Protein AF-A0A5J5J427-F1 (afdb_monomer)

Structure (mmCIF, N/CA/C/O backbone):
data_AF-A0A5J5J427-F1
#
_entry.id   AF-A0A5J5J427-F1
#
loop_
_atom_site.group_PDB
_atom_site.id
_atom_site.type_symbol
_atom_site.label_atom_id
_atom_site.label_alt_id
_atom_site.label_comp_id
_atom_site.label_asym_id
_atom_site.label_entity_id
_atom_site.label_seq_id
_atom_site.pdbx_PDB_ins_code
_atom_site.Cartn_x
_atom_site.Cartn_y
_atom_site.Cartn_z
_atom_site.occupancy
_atom_site.B_iso_or_equiv
_atom_site.auth_seq_id
_atom_site.auth_comp_id
_atom_site.auth_asym_id
_atom_site.auth_atom_id
_atom_site.pdbx_PDB_model_num
ATOM 1 N N . MET A 1 1 ? -10.520 -11.948 10.798 1.00 75.62 1 MET A N 1
ATOM 2 C CA . MET A 1 1 ? -9.786 -11.271 9.710 1.00 75.62 1 MET A CA 1
ATOM 3 C C . MET A 1 1 ? -10.716 -10.325 8.969 1.00 75.62 1 MET A C 1
ATOM 5 O O . MET A 1 1 ? -11.534 -10.771 8.167 1.00 75.62 1 MET A O 1
ATOM 9 N N . SER A 1 2 ? -10.614 -9.034 9.270 1.00 86.81 2 SER A N 1
ATOM 10 C CA . SER A 1 2 ? -11.353 -7.954 8.598 1.00 86.81 2 SER A CA 1
ATOM 11 C C . SER A 1 2 ? -10.571 -7.416 7.394 1.00 86.81 2 SER A C 1
ATOM 13 O O . SER A 1 2 ? -9.342 -7.380 7.434 1.00 86.81 2 SER A O 1
ATOM 15 N N . ILE A 1 3 ? -11.270 -6.984 6.338 1.00 95.12 3 ILE A N 1
ATOM 16 C CA . ILE A 1 3 ? -10.668 -6.337 5.157 1.00 95.12 3 ILE A CA 1
ATOM 17 C C . ILE A 1 3 ? -11.231 -4.926 5.026 1.00 95.12 3 ILE A C 1
ATOM 19 O O . ILE A 1 3 ? -12.449 -4.754 4.957 1.00 95.12 3 ILE A O 1
ATOM 23 N N . HIS A 1 4 ? -10.357 -3.924 5.020 1.00 96.25 4 HIS A N 1
ATOM 24 C CA 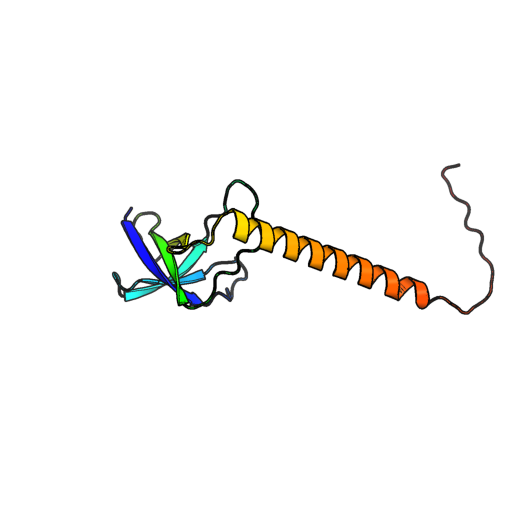. HIS A 1 4 ? -10.724 -2.507 5.046 1.00 96.25 4 HIS A CA 1
ATOM 25 C C . HIS A 1 4 ? -10.165 -1.773 3.821 1.00 96.25 4 HIS A C 1
ATOM 27 O O . HIS A 1 4 ? -9.168 -2.192 3.227 1.00 96.25 4 HIS A O 1
ATOM 33 N N . ARG A 1 5 ? -10.811 -0.660 3.449 1.00 97.19 5 ARG A N 1
ATOM 34 C CA . ARG A 1 5 ? -10.229 0.316 2.519 1.00 97.19 5 ARG A CA 1
ATOM 35 C C . ARG A 1 5 ? -9.389 1.307 3.302 1.00 97.19 5 ARG A C 1
ATOM 37 O O . ARG A 1 5 ? -9.874 1.864 4.279 1.00 97.19 5 ARG A O 1
ATOM 44 N N . ALA A 1 6 ? -8.187 1.565 2.819 1.00 97.50 6 ALA A N 1
ATOM 45 C CA . ALA A 1 6 ? -7.293 2.563 3.378 1.00 97.50 6 ALA A CA 1
ATOM 46 C C . ALA A 1 6 ? -6.680 3.416 2.266 1.00 97.50 6 ALA A C 1
ATOM 48 O O . ALA A 1 6 ? -6.718 3.051 1.088 1.00 97.50 6 ALA A O 1
ATOM 49 N N . THR A 1 7 ? -6.086 4.536 2.656 1.00 98.12 7 THR A N 1
ATOM 50 C CA . THR A 1 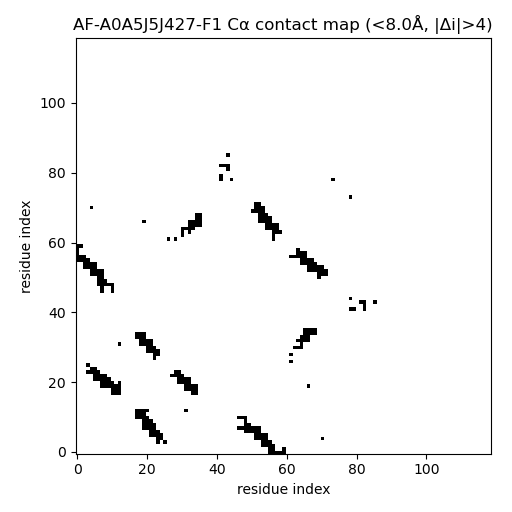7 ? -5.392 5.446 1.741 1.00 98.12 7 THR A CA 1
ATOM 51 C C . THR A 1 7 ? -3.912 5.481 2.076 1.00 98.12 7 THR A C 1
ATOM 53 O O . THR A 1 7 ? -3.543 5.592 3.245 1.00 98.12 7 THR A O 1
ATOM 56 N N . VAL A 1 8 ? -3.052 5.415 1.064 1.00 97.56 8 VAL A N 1
ATOM 57 C CA . VAL A 1 8 ? -1.600 5.531 1.248 1.00 97.56 8 VAL A CA 1
ATOM 58 C C . VAL A 1 8 ? -1.238 6.968 1.622 1.00 97.56 8 VAL A C 1
ATOM 60 O O . VAL A 1 8 ? -1.498 7.893 0.854 1.00 97.56 8 VAL A O 1
ATOM 63 N N . SER A 1 9 ? -0.627 7.163 2.789 1.00 97.38 9 SER A N 1
ATOM 64 C CA . SER A 1 9 ? -0.164 8.468 3.278 1.00 97.38 9 SER A CA 1
ATOM 65 C C . SER A 1 9 ? 1.324 8.710 3.023 1.00 97.38 9 SER A C 1
ATOM 67 O O . SER A 1 9 ? 1.734 9.859 2.883 1.00 97.38 9 SER A O 1
ATOM 69 N N . SER A 1 10 ? 2.131 7.649 2.938 1.00 96.00 10 SER A N 1
ATOM 70 C CA . SER A 1 10 ? 3.557 7.718 2.606 1.00 96.00 10 SER A CA 1
ATOM 71 C C . SER A 1 10 ? 4.029 6.417 1.958 1.00 96.00 10 SER A C 1
ATOM 73 O O . SER A 1 10 ? 3.621 5.329 2.368 1.00 96.00 10 SER A O 1
ATOM 75 N N . ASN A 1 11 ? 4.909 6.533 0.964 1.00 93.88 11 ASN A N 1
ATOM 76 C CA . ASN A 1 11 ? 5.578 5.417 0.291 1.00 93.88 11 ASN A CA 1
ATOM 77 C C . ASN A 1 11 ? 7.099 5.378 0.554 1.00 93.88 11 ASN A C 1
ATOM 79 O O . ASN A 1 11 ? 7.791 4.545 -0.025 1.00 93.88 11 ASN A O 1
ATOM 83 N N . ILE A 1 12 ? 7.621 6.251 1.426 1.00 93.75 12 ILE A N 1
ATOM 84 C CA . ILE A 1 12 ? 9.038 6.270 1.821 1.00 93.75 12 ILE A CA 1
ATOM 85 C C . ILE A 1 12 ? 9.176 5.592 3.184 1.00 93.75 12 ILE A C 1
ATOM 87 O O . ILE A 1 12 ? 9.038 6.247 4.218 1.00 93.75 12 ILE A O 1
ATOM 91 N N . ASP A 1 13 ? 9.422 4.281 3.182 1.00 93.19 13 ASP A N 1
ATOM 92 C CA . ASP A 1 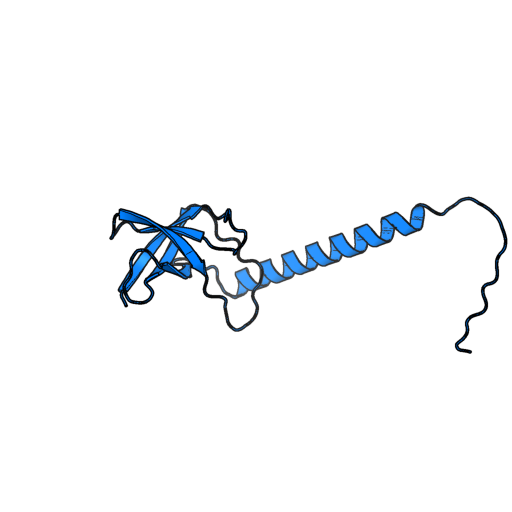13 ? 9.617 3.505 4.410 1.00 93.19 13 ASP A CA 1
ATOM 93 C C . ASP A 1 13 ? 10.946 3.883 5.095 1.00 93.19 13 ASP A C 1
ATOM 95 O O . ASP A 1 13 ? 12.008 3.657 4.507 1.00 93.19 13 ASP A O 1
ATOM 99 N N . PRO A 1 14 ? 10.927 4.425 6.329 1.00 94.25 14 PRO A N 1
ATOM 100 C CA . PRO A 1 14 ? 12.144 4.796 7.050 1.00 94.25 14 PRO A CA 1
ATOM 101 C C . PRO A 1 14 ? 13.042 3.601 7.394 1.00 94.25 14 PRO A C 1
ATOM 103 O O . PRO A 1 14 ? 14.234 3.795 7.617 1.00 94.25 14 PRO A O 1
ATOM 106 N N . GLU A 1 15 ? 12.493 2.385 7.443 1.00 94.25 15 GLU A N 1
ATOM 107 C CA . GLU A 1 15 ? 13.259 1.159 7.706 1.00 94.25 15 GLU A CA 1
ATOM 108 C C . GLU A 1 15 ? 13.773 0.501 6.417 1.00 94.25 15 GLU A C 1
ATOM 110 O O . GLU A 1 15 ? 14.585 -0.414 6.482 1.00 94.25 15 GLU A O 1
ATOM 115 N N . GLY A 1 16 ? 13.349 0.975 5.239 1.00 89.75 16 GLY A N 1
ATOM 116 C CA . GLY A 1 16 ? 13.777 0.409 3.957 1.00 89.75 16 GLY A CA 1
ATOM 117 C C . GLY A 1 16 ? 13.183 -0.968 3.632 1.00 89.75 16 GLY A C 1
ATOM 118 O O . GLY A 1 16 ? 13.612 -1.594 2.668 1.00 89.75 16 GLY A O 1
ATOM 119 N N . GLU A 1 17 ? 12.170 -1.420 4.376 1.00 89.69 17 GLU A N 1
ATOM 120 C CA . GLU A 1 17 ? 11.510 -2.730 4.211 1.00 89.69 17 GLU A CA 1
ATOM 121 C C . GLU A 1 17 ? 10.428 -2.727 3.109 1.00 89.69 17 GLU A C 1
ATOM 123 O O . GLU A 1 17 ? 9.747 -3.723 2.861 1.00 89.69 17 GLU A O 1
ATOM 128 N N . GLY A 1 18 ? 10.235 -1.591 2.431 1.00 88.81 18 GLY A N 1
ATOM 129 C CA . GLY A 1 18 ? 9.264 -1.449 1.345 1.00 88.81 18 GLY A CA 1
ATOM 130 C C . GLY A 1 18 ? 7.802 -1.427 1.806 1.00 88.81 18 GLY A C 1
ATOM 131 O O . GLY A 1 18 ? 6.906 -1.714 1.004 1.00 88.81 18 GLY A O 1
ATOM 132 N N . ARG A 1 19 ? 7.539 -1.095 3.076 1.00 94.19 19 ARG A N 1
ATOM 133 C CA . ARG A 1 19 ? 6.184 -0.922 3.619 1.00 94.19 19 ARG A CA 1
ATOM 134 C C . ARG A 1 19 ? 5.527 0.346 3.075 1.00 94.19 19 ARG A C 1
ATOM 136 O O . ARG A 1 19 ? 6.186 1.274 2.613 1.00 94.19 19 ARG A O 1
ATOM 143 N N . LEU A 1 20 ? 4.202 0.401 3.173 1.00 95.56 20 LEU A N 1
ATOM 144 C CA . LEU A 1 20 ? 3.416 1.601 2.878 1.00 95.56 20 LEU A CA 1
ATOM 145 C C . LEU A 1 20 ? 2.782 2.115 4.160 1.00 95.56 20 LEU A C 1
ATOM 147 O O . LEU A 1 20 ? 2.185 1.339 4.903 1.00 95.56 20 LEU A O 1
ATOM 151 N N . GLN A 1 21 ? 2.862 3.417 4.411 1.00 97.25 21 GLN A N 1
ATOM 152 C CA . GLN A 1 21 ? 2.067 4.009 5.473 1.00 97.25 21 GLN A CA 1
ATOM 153 C C . GLN A 1 21 ? 0.643 4.185 4.955 1.00 97.25 21 GLN A C 1
ATOM 155 O O . GLN A 1 21 ? 0.429 4.809 3.912 1.00 97.25 21 GLN A O 1
ATOM 160 N N . VAL A 1 22 ? -0.323 3.623 5.672 1.00 97.75 22 VAL A N 1
ATOM 161 C CA . VAL A 1 22 ? -1.739 3.653 5.302 1.00 97.75 22 VAL A CA 1
ATOM 162 C C . VAL A 1 22 ? -2.560 4.286 6.412 1.00 97.75 22 VAL A C 1
ATOM 164 O O . VAL A 1 22 ? -2.277 4.089 7.592 1.00 97.75 22 VAL A O 1
ATOM 167 N N . SER A 1 23 ? -3.588 5.033 6.024 1.00 97.62 23 SER A N 1
ATOM 168 C CA . SER A 1 23 ? -4.601 5.582 6.918 1.00 97.62 23 SER A CA 1
ATOM 169 C C . SER A 1 23 ? -5.915 4.838 6.699 1.00 97.62 23 SER A C 1
ATOM 171 O O . SER A 1 23 ? -6.456 4.862 5.590 1.00 97.62 23 SER A O 1
ATOM 173 N N . ASP A 1 24 ? -6.406 4.158 7.735 1.00 96.56 24 ASP A N 1
ATOM 174 C CA . ASP A 1 24 ? -7.705 3.483 7.718 1.00 96.56 24 ASP A CA 1
ATOM 175 C C . ASP A 1 24 ? -8.770 4.372 8.383 1.00 96.56 24 ASP A C 1
ATOM 177 O O . ASP A 1 24 ? -8.772 4.523 9.611 1.00 96.56 24 ASP A O 1
ATOM 181 N N . PRO A 1 25 ? -9.717 4.936 7.613 1.00 94.88 25 PRO A N 1
ATOM 182 C CA . PRO A 1 25 ? -10.777 5.768 8.167 1.00 94.88 25 PRO A CA 1
ATOM 183 C C . PRO A 1 25 ? -11.759 4.992 9.056 1.00 94.88 25 PRO A C 1
ATOM 185 O O . PRO A 1 25 ? -12.409 5.610 9.896 1.00 94.88 25 PRO A O 1
ATOM 188 N N . ALA A 1 26 ? -11.891 3.668 8.902 1.00 92.12 26 ALA A N 1
ATOM 189 C CA . ALA A 1 26 ? -12.826 2.873 9.699 1.00 92.12 26 ALA A CA 1
ATOM 190 C C . ALA A 1 26 ? -12.364 2.721 11.156 1.00 92.12 26 ALA A C 1
ATOM 192 O O . ALA A 1 26 ? -13.190 2.671 12.067 1.00 92.12 26 ALA A O 1
ATOM 193 N N . THR A 1 27 ? -11.050 2.671 11.378 1.00 90.31 27 THR A N 1
ATOM 194 C CA . THR A 1 27 ? -10.439 2.565 12.713 1.00 90.31 27 THR A CA 1
ATOM 195 C C . THR A 1 27 ? -9.828 3.879 13.202 1.00 90.31 27 THR A C 1
ATOM 197 O O . THR A 1 27 ? -9.506 3.998 14.383 1.00 90.31 27 THR A O 1
ATOM 200 N N . GLY A 1 28 ? -9.655 4.869 12.319 1.00 91.81 28 GLY A N 1
ATOM 201 C CA . GLY A 1 28 ? -8.921 6.104 12.607 1.00 91.81 28 GLY A CA 1
ATOM 202 C C . GLY A 1 28 ? -7.418 5.880 12.799 1.00 91.81 28 GLY A C 1
ATOM 203 O O . GLY A 1 28 ? -6.733 6.743 13.348 1.00 91.81 28 GLY A O 1
ATOM 204 N N . SER A 1 29 ? -6.903 4.717 12.389 1.00 91.06 29 SER A N 1
ATOM 205 C CA . SER A 1 29 ? -5.505 4.341 12.575 1.00 91.06 29 SER A CA 1
ATOM 206 C C . SER A 1 29 ? -4.646 4.782 11.394 1.00 91.06 29 SER A C 1
ATOM 208 O O . SER A 1 29 ? -5.105 4.917 10.259 1.00 91.06 29 SER A O 1
ATOM 210 N N . THR A 1 30 ? -3.371 5.040 11.671 1.00 95.88 30 THR A N 1
ATOM 211 C CA . THR A 1 30 ? -2.346 5.232 10.644 1.00 95.88 30 THR A CA 1
ATOM 212 C C . THR A 1 30 ? -1.129 4.416 11.035 1.00 95.88 30 THR A C 1
ATOM 214 O O . THR A 1 30 ? -0.601 4.589 12.133 1.00 95.88 30 THR A O 1
ATOM 217 N N . ALA A 1 31 ? -0.706 3.510 10.161 1.00 96.00 31 ALA A N 1
ATOM 218 C CA . ALA A 1 31 ? 0.340 2.541 10.463 1.00 96.00 31 ALA A CA 1
ATOM 219 C C . ALA A 1 31 ? 1.120 2.148 9.204 1.00 96.00 31 ALA A C 1
ATOM 221 O O . ALA A 1 31 ? 0.633 2.287 8.080 1.00 96.00 31 ALA A O 1
ATOM 222 N N . TRP A 1 32 ? 2.347 1.670 9.405 1.00 97.00 32 TRP A N 1
ATOM 223 C CA . TRP A 1 32 ? 3.153 1.062 8.351 1.00 97.00 32 TRP A CA 1
ATOM 224 C C . TRP A 1 32 ? 2.669 -0.361 8.101 1.00 97.00 32 TRP A C 1
ATOM 226 O O . TRP A 1 32 ? 2.622 -1.170 9.022 1.00 97.00 32 TRP A O 1
ATOM 236 N N . ALA A 1 33 ? 2.315 -0.652 6.856 1.00 96.44 33 ALA A N 1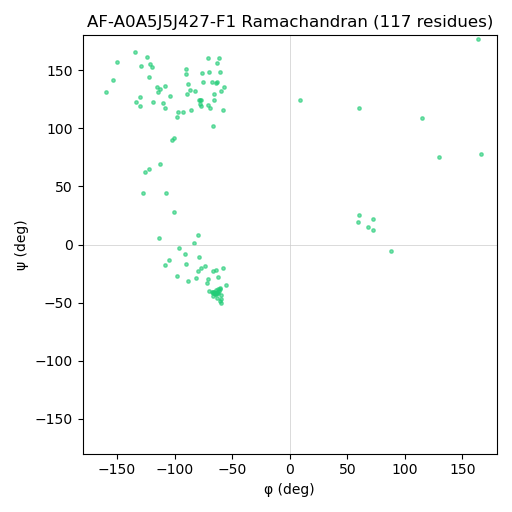
ATOM 237 C CA . ALA A 1 33 ? 1.768 -1.926 6.434 1.00 96.44 33 ALA A CA 1
ATOM 238 C C . ALA A 1 33 ? 2.731 -2.642 5.487 1.00 96.44 33 ALA A C 1
ATOM 240 O O . ALA A 1 33 ? 3.203 -2.061 4.501 1.00 96.44 33 ALA A O 1
ATOM 241 N N . ALA A 1 34 ? 2.992 -3.920 5.764 1.00 94.50 34 ALA A N 1
ATOM 242 C CA . ALA A 1 34 ? 3.708 -4.787 4.835 1.00 94.50 34 ALA A CA 1
ATOM 243 C C . ALA A 1 34 ? 2.906 -4.962 3.537 1.00 94.50 34 ALA A C 1
ATOM 245 O O . ALA A 1 34 ? 1.685 -4.801 3.517 1.00 94.50 34 ALA A O 1
ATOM 246 N N . ARG A 1 35 ? 3.583 -5.298 2.438 1.00 90.38 35 ARG A N 1
ATOM 247 C CA . ARG A 1 35 ? 2.947 -5.524 1.134 1.00 90.38 35 ARG A CA 1
ATOM 248 C C . ARG A 1 35 ? 2.961 -7.004 0.795 1.00 90.38 35 ARG A C 1
ATOM 250 O O . ARG A 1 35 ? 3.993 -7.659 0.912 1.00 90.38 35 ARG A O 1
ATOM 257 N N . VAL A 1 36 ? 1.843 -7.510 0.288 1.00 88.81 36 VAL A N 1
ATOM 258 C CA . VAL A 1 36 ? 1.836 -8.815 -0.374 1.00 88.81 36 VAL A CA 1
ATOM 259 C C . VAL A 1 36 ? 2.435 -8.657 -1.768 1.00 88.81 36 VAL A C 1
ATOM 261 O O . VAL A 1 36 ? 1.964 -7.850 -2.573 1.00 88.81 36 VAL A O 1
ATOM 264 N N . PHE A 1 37 ? 3.471 -9.440 -2.062 1.00 78.12 37 PHE A N 1
ATOM 265 C CA . PHE A 1 37 ? 4.066 -9.494 -3.393 1.00 78.12 37 PHE A CA 1
ATOM 266 C C . PHE A 1 37 ? 3.356 -10.541 -4.259 1.00 78.12 37 PHE A C 1
ATOM 268 O O . PHE A 1 37 ? 3.043 -11.635 -3.775 1.00 78.12 37 PHE A O 1
ATOM 275 N N . PRO A 1 38 ? 3.093 -10.244 -5.544 1.00 74.00 38 PRO A N 1
ATOM 276 C CA . PRO A 1 38 ? 2.525 -11.229 -6.450 1.00 74.00 38 PRO A CA 1
ATOM 277 C C . PRO A 1 38 ? 3.491 -12.406 -6.647 1.00 74.00 38 PRO A C 1
ATOM 279 O O . PRO A 1 38 ? 4.695 -12.226 -6.805 1.00 74.00 38 PRO A O 1
ATOM 282 N N . ILE A 1 39 ? 2.943 -13.626 -6.683 1.00 68.88 39 ILE A N 1
ATOM 283 C CA . ILE A 1 39 ? 3.713 -14.877 -6.848 1.00 68.88 39 ILE A CA 1
ATOM 284 C C . ILE A 1 39 ? 4.448 -14.928 -8.203 1.00 68.88 39 ILE A C 1
ATOM 286 O O . ILE A 1 39 ? 5.492 -15.562 -8.321 1.00 68.88 39 ILE A O 1
ATOM 290 N N . ALA A 1 40 ? 3.918 -14.255 -9.229 1.00 58.78 40 ALA A N 1
ATOM 291 C CA . ALA A 1 40 ? 4.594 -14.060 -10.507 1.00 58.78 40 ALA A CA 1
ATOM 292 C C . ALA A 1 40 ? 5.124 -12.624 -10.583 1.00 58.78 40 ALA A C 1
ATOM 294 O O . ALA A 1 40 ? 4.367 -11.679 -10.360 1.00 58.78 40 ALA A O 1
ATOM 295 N N . ALA A 1 41 ? 6.417 -12.493 -10.885 1.00 54.50 41 ALA A N 1
ATOM 296 C CA . ALA A 1 41 ? 7.162 -11.244 -10.801 1.00 54.50 41 ALA A CA 1
ATOM 297 C C . ALA A 1 41 ? 6.552 -10.129 -11.667 1.00 54.50 41 ALA A C 1
ATOM 299 O O . ALA A 1 41 ? 6.548 -10.212 -12.894 1.00 54.50 41 ALA A O 1
ATOM 300 N N . PHE A 1 42 ? 6.089 -9.081 -10.991 1.00 56.38 42 PHE A N 1
ATOM 301 C CA . PHE A 1 42 ? 5.915 -7.730 -11.515 1.00 56.38 42 PHE A CA 1
ATOM 302 C C . PHE A 1 42 ? 6.594 -6.819 -10.498 1.00 56.38 42 PHE A C 1
ATOM 304 O O . PHE A 1 42 ? 6.291 -6.898 -9.304 1.00 56.38 42 PHE A O 1
ATOM 311 N N . VAL A 1 43 ? 7.612 -6.085 -10.938 1.00 61.25 43 VAL A N 1
ATOM 312 C CA . VAL A 1 43 ? 8.682 -5.601 -10.046 1.00 61.25 43 VAL A CA 1
ATOM 313 C C . VAL A 1 43 ? 8.611 -4.097 -9.799 1.00 61.25 43 VAL A C 1
ATOM 315 O O . VAL A 1 43 ? 9.176 -3.631 -8.815 1.00 61.25 43 VAL A O 1
ATOM 318 N N . ALA A 1 44 ? 7.888 -3.330 -10.619 1.00 57.19 44 ALA A N 1
ATOM 319 C CA . ALA A 1 44 ? 7.883 -1.873 -10.531 1.00 57.19 44 ALA A CA 1
ATOM 320 C C . ALA A 1 44 ? 6.464 -1.309 -10.394 1.00 57.19 44 ALA A C 1
ATOM 322 O O . ALA A 1 44 ? 5.991 -0.525 -11.214 1.00 57.19 44 ALA A O 1
ATOM 323 N N . GLN A 1 45 ? 5.780 -1.660 -9.303 1.00 63.31 45 GLN A N 1
ATOM 324 C CA . GLN A 1 45 ? 4.640 -0.858 -8.864 1.00 63.31 45 GLN A CA 1
ATOM 325 C C . GLN A 1 45 ? 5.041 0.017 -7.686 1.00 63.31 45 GLN A C 1
ATOM 327 O O . GLN A 1 45 ? 4.931 -0.377 -6.517 1.00 63.31 45 GLN A O 1
ATOM 332 N N . ASP A 1 46 ? 5.507 1.215 -8.033 1.00 78.69 46 ASP A N 1
ATOM 333 C CA . ASP A 1 46 ? 5.489 2.338 -7.113 1.00 78.69 46 ASP A CA 1
ATOM 334 C C . ASP A 1 46 ? 4.021 2.694 -6.844 1.00 78.69 46 ASP A C 1
ATOM 336 O O . ASP A 1 46 ? 3.214 2.860 -7.768 1.00 78.69 46 ASP A O 1
ATOM 340 N N . VAL A 1 47 ? 3.646 2.694 -5.569 1.00 88.50 47 VAL A N 1
ATOM 341 C CA . VAL A 1 47 ? 2.274 2.966 -5.147 1.00 88.50 47 VAL A CA 1
ATOM 342 C C . VAL A 1 47 ? 2.211 4.439 -4.761 1.00 88.50 47 VAL A C 1
ATOM 344 O O . VAL A 1 47 ? 2.863 4.827 -3.790 1.00 88.50 47 VAL A O 1
ATOM 347 N N . PRO A 1 48 ? 1.454 5.277 -5.492 1.00 90.69 48 PRO A N 1
ATOM 348 C CA . PRO A 1 48 ? 1.465 6.706 -5.239 1.00 90.69 48 PRO A CA 1
ATOM 349 C C . PRO A 1 48 ? 0.785 7.041 -3.910 1.00 90.69 48 PRO A C 1
ATOM 351 O O . PRO A 1 48 ? -0.193 6.407 -3.505 1.00 90.69 48 PRO A O 1
ATOM 354 N N . ILE A 1 49 ? 1.270 8.102 -3.264 1.00 96.12 49 ILE A N 1
ATOM 355 C CA . ILE A 1 49 ? 0.578 8.728 -2.134 1.00 96.12 49 ILE A CA 1
ATOM 356 C C . ILE A 1 49 ? -0.828 9.143 -2.591 1.00 96.12 49 ILE A C 1
ATOM 358 O O . ILE A 1 49 ? -1.009 9.686 -3.681 1.00 96.12 49 ILE A O 1
ATOM 362 N N . GLY A 1 50 ? -1.829 8.864 -1.759 1.00 96.44 50 GLY A N 1
ATOM 363 C CA . GLY A 1 50 ? -3.241 9.076 -2.062 1.00 96.44 50 GLY A CA 1
ATOM 364 C C . GLY A 1 50 ? -3.925 7.903 -2.768 1.00 96.44 50 GLY A C 1
ATOM 365 O O . GLY A 1 50 ? -5.140 7.950 -2.944 1.00 96.44 50 GLY A O 1
ATOM 366 N N . ALA A 1 51 ? -3.201 6.843 -3.149 1.00 95.75 51 ALA A N 1
ATOM 367 C CA . ALA A 1 51 ? -3.825 5.638 -3.688 1.00 95.75 51 ALA A CA 1
ATOM 368 C C . ALA A 1 51 ? -4.720 4.952 -2.647 1.00 95.75 51 ALA A C 1
ATOM 370 O O . ALA A 1 51 ? -4.335 4.794 -1.487 1.00 95.75 51 ALA A O 1
ATOM 371 N N . GLU A 1 52 ? -5.885 4.481 -3.088 1.00 97.31 52 GLU A N 1
ATOM 372 C CA . GLU A 1 52 ? -6.735 3.601 -2.291 1.00 97.31 52 GLU A CA 1
ATOM 373 C C . GLU A 1 52 ? -6.250 2.147 -2.389 1.00 97.31 52 GLU A C 1
ATOM 375 O O . GLU A 1 52 ? -6.029 1.608 -3.482 1.00 97.31 52 GLU A O 1
ATOM 380 N N . VAL A 1 53 ? -6.140 1.487 -1.239 1.00 96.62 53 VAL A N 1
ATOM 381 C CA . VAL A 1 53 ? -5.687 0.099 -1.096 1.00 96.62 53 VAL A CA 1
ATOM 382 C C . VAL A 1 53 ? -6.661 -0.726 -0.261 1.00 96.62 53 VAL A C 1
ATOM 384 O O . VAL A 1 53 ? -7.375 -0.206 0.598 1.00 96.62 53 VAL A O 1
ATOM 387 N N . TRP A 1 54 ? -6.663 -2.033 -0.506 1.00 96.81 54 TRP A N 1
ATOM 388 C CA . TRP A 1 54 ? -7.254 -3.012 0.396 1.00 96.81 54 TRP A CA 1
ATOM 389 C C . TRP A 1 54 ? -6.212 -3.466 1.411 1.00 96.81 54 TRP A C 1
ATOM 391 O O . TRP A 1 54 ? -5.117 -3.886 1.026 1.00 96.81 54 TRP A O 1
ATOM 401 N N . ILE A 1 55 ? -6.573 -3.421 2.691 1.00 96.88 55 ILE A N 1
ATOM 402 C CA . ILE A 1 55 ? -5.747 -3.924 3.789 1.00 96.88 55 ILE A CA 1
ATOM 403 C C . ILE A 1 55 ? -6.467 -5.028 4.557 1.00 96.88 55 ILE A C 1
ATOM 405 O O . ILE A 1 55 ? -7.697 -5.050 4.617 1.00 96.88 55 ILE A O 1
ATOM 409 N N . ALA A 1 56 ? -5.695 -5.922 5.162 1.00 96.25 56 ALA A N 1
ATOM 410 C CA . ALA A 1 56 ? -6.148 -6.842 6.199 1.00 96.25 56 A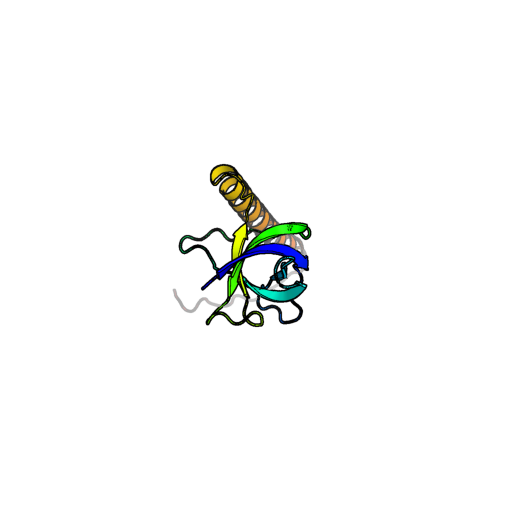LA A CA 1
ATOM 411 C C . ALA A 1 56 ? -5.291 -6.674 7.456 1.00 96.25 56 ALA A C 1
ATOM 413 O O . ALA A 1 56 ? -4.188 -6.141 7.381 1.00 96.25 56 ALA A O 1
ATOM 414 N N . TYR A 1 57 ? -5.799 -7.149 8.589 1.00 95.19 57 TYR A N 1
ATOM 415 C CA . TYR A 1 57 ? -5.094 -7.122 9.869 1.00 95.19 57 TYR A CA 1
ATOM 416 C C . TYR A 1 57 ? -4.685 -8.532 10.283 1.00 95.19 57 TYR A C 1
ATOM 418 O O . TYR A 1 57 ? -5.538 -9.422 10.401 1.00 95.19 57 TYR A O 1
ATOM 426 N N . GLU A 1 58 ? -3.388 -8.745 10.490 1.00 94.12 58 GLU A N 1
ATOM 427 C CA . GLU A 1 58 ? -2.867 -10.024 10.968 1.00 94.12 58 GLU A CA 1
ATOM 428 C C . GLU A 1 58 ? -3.364 -10.287 12.388 1.00 94.12 58 GLU A C 1
ATOM 430 O O . GLU A 1 58 ? -3.314 -9.420 13.255 1.00 94.12 58 GLU A O 1
ATOM 435 N N . GLY A 1 59 ? -3.931 -11.475 12.618 1.00 91.81 59 GLY A N 1
ATOM 436 C CA . GLY A 1 59 ? -4.495 -11.827 13.925 1.00 91.81 59 GLY A CA 1
ATOM 437 C C . GLY A 1 59 ? -5.625 -10.907 14.410 1.00 91.81 59 GLY A C 1
ATOM 438 O O . GLY A 1 59 ? -5.900 -10.899 15.605 1.00 91.81 59 GLY A O 1
ATOM 439 N N . ASP A 1 60 ? -6.266 -10.149 13.509 1.00 88.81 60 ASP A N 1
ATOM 440 C CA . ASP A 1 60 ? -7.232 -9.094 13.849 1.00 88.81 60 ASP A CA 1
ATOM 441 C C . ASP A 1 60 ? -6.644 -7.960 14.721 1.00 88.81 60 ASP A C 1
ATOM 443 O O . ASP A 1 60 ? -7.384 -7.271 15.423 1.00 88.81 60 ASP A O 1
ATOM 447 N N . ASP A 1 61 ? -5.327 -7.734 14.652 1.00 89.88 61 ASP A N 1
ATOM 448 C CA . ASP A 1 61 ? -4.625 -6.645 15.337 1.00 89.88 61 ASP A CA 1
ATOM 449 C C . ASP A 1 61 ? -4.509 -5.395 14.435 1.00 89.88 61 ASP A C 1
ATOM 451 O O . ASP A 1 61 ? -3.780 -5.422 13.437 1.00 89.88 61 ASP A O 1
ATOM 455 N N . PRO A 1 62 ? -5.163 -4.263 14.778 1.00 89.31 62 PRO A N 1
ATOM 456 C CA . PRO A 1 62 ? -5.037 -3.004 14.042 1.00 89.31 62 PRO A CA 1
ATOM 457 C C . PRO A 1 62 ? -3.604 -2.465 13.933 1.00 89.31 62 PRO A C 1
ATOM 459 O O . PRO A 1 62 ? -3.325 -1.649 13.054 1.00 89.31 62 PRO A O 1
ATOM 462 N N . ALA A 1 63 ? -2.697 -2.898 14.814 1.00 90.81 63 ALA A N 1
ATOM 463 C CA . ALA A 1 63 ? -1.286 -2.531 14.769 1.00 90.81 63 ALA A CA 1
ATOM 464 C C . ALA A 1 63 ? -0.483 -3.317 13.716 1.00 90.81 63 ALA A C 1
ATOM 466 O O . ALA A 1 63 ? 0.655 -2.942 13.437 1.00 90.81 63 ALA A O 1
ATOM 467 N N . GLN A 1 64 ? -1.059 -4.367 13.116 1.00 93.31 64 GLN A N 1
ATOM 468 C CA . GLN A 1 64 ? -0.402 -5.232 12.127 1.00 93.31 64 GLN A CA 1
ATOM 469 C C . GLN A 1 64 ? -1.165 -5.271 10.789 1.00 93.31 64 GLN A C 1
ATOM 471 O O . GLN A 1 64 ? -1.713 -6.308 10.401 1.00 93.31 64 GLN A O 1
ATOM 476 N N . PRO A 1 65 ? -1.254 -4.139 10.064 1.00 96.06 65 PRO A N 1
ATOM 477 C CA . PRO A 1 65 ? -1.882 -4.110 8.751 1.00 96.06 65 PRO A CA 1
ATOM 478 C C . PRO A 1 65 ? -0.985 -4.707 7.656 1.00 96.06 65 PRO A C 1
ATOM 480 O O . PRO A 1 65 ? 0.233 -4.528 7.634 1.00 96.06 65 PRO A O 1
ATOM 483 N N . VAL A 1 66 ? -1.623 -5.320 6.662 1.00 96.38 66 VAL A N 1
ATOM 484 C CA . VAL A 1 66 ? -0.997 -5.835 5.440 1.00 96.38 66 VAL A CA 1
ATOM 485 C C . VAL A 1 66 ? -1.774 -5.342 4.224 1.00 96.38 66 VAL A C 1
ATOM 487 O O . VAL A 1 66 ? -2.986 -5.536 4.124 1.00 96.38 66 VAL A O 1
ATOM 490 N N . VAL A 1 67 ? -1.075 -4.725 3.273 1.00 95.75 67 VAL A N 1
ATOM 491 C CA . VAL A 1 67 ? -1.617 -4.295 1.981 1.00 95.75 67 VAL A CA 1
ATOM 492 C C . VAL A 1 67 ? -1.753 -5.498 1.058 1.00 95.75 67 VAL A C 1
ATOM 494 O O . VAL A 1 67 ? -0.766 -6.130 0.680 1.00 95.75 67 VAL A O 1
ATOM 497 N N . LEU A 1 68 ? -2.989 -5.770 0.648 1.00 94.00 68 LEU A N 1
ATOM 498 C CA . LEU A 1 68 ? -3.333 -6.858 -0.265 1.00 94.00 68 LEU A CA 1
ATOM 499 C C . LEU A 1 68 ? -3.246 -6.429 -1.734 1.00 94.00 68 LEU A C 1
ATOM 501 O O . LEU A 1 68 ? -2.966 -7.248 -2.606 1.00 94.00 68 LEU A O 1
ATOM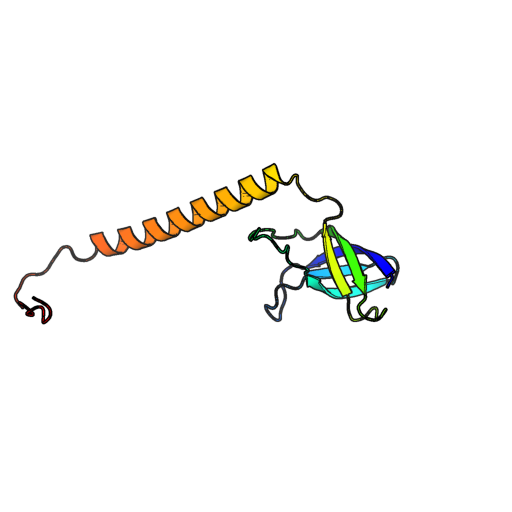 505 N N . GLY A 1 69 ? -3.514 -5.152 -2.019 1.00 91.81 69 GLY A N 1
ATOM 506 C CA . GLY A 1 69 ? -3.480 -4.609 -3.373 1.00 91.81 69 GLY A CA 1
ATOM 507 C C . GLY A 1 69 ? -4.187 -3.263 -3.510 1.00 91.81 69 GLY A C 1
ATOM 508 O O . GLY A 1 69 ? -4.784 -2.749 -2.564 1.00 91.81 69 GLY A O 1
ATOM 509 N N . LEU A 1 70 ? -4.124 -2.695 -4.713 1.00 92.19 70 LEU A N 1
ATOM 510 C CA . LEU A 1 70 ? -4.802 -1.447 -5.067 1.00 92.19 70 LEU A CA 1
ATOM 511 C C . LEU A 1 70 ? -6.306 -1.679 -5.257 1.00 92.19 70 LEU A C 1
ATOM 513 O O . LEU A 1 70 ? -6.710 -2.656 -5.888 1.00 92.19 70 LEU A O 1
ATOM 517 N N . VAL A 1 71 ? -7.134 -0.742 -4.790 1.00 94.56 71 VAL A N 1
ATOM 518 C CA . VAL A 1 71 ? -8.572 -0.718 -5.119 1.00 94.56 71 VAL A CA 1
ATOM 519 C C . VAL A 1 71 ? -8.759 -0.478 -6.617 1.00 94.56 71 VAL A C 1
ATOM 521 O O . VAL A 1 71 ? -9.564 -1.139 -7.271 1.00 94.56 71 VAL A O 1
ATOM 524 N N . HIS A 1 72 ? -7.973 0.448 -7.163 1.00 90.50 72 HIS A N 1
ATOM 525 C CA . HIS A 1 72 ? -7.984 0.833 -8.568 1.00 90.50 72 HIS A CA 1
ATOM 526 C C . HIS A 1 72 ? -6.676 0.412 -9.234 1.00 90.50 72 HIS A C 1
ATOM 528 O O . HIS A 1 72 ? -5.823 1.234 -9.563 1.00 90.50 72 HIS A O 1
ATOM 534 N N . ALA A 1 73 ? -6.496 -0.900 -9.391 1.00 84.25 73 ALA A N 1
ATOM 535 C CA . ALA A 1 73 ? -5.328 -1.439 -10.071 1.00 84.25 73 ALA A CA 1
ATOM 536 C C . ALA A 1 73 ? -5.349 -1.085 -11.574 1.00 84.25 73 ALA A C 1
ATOM 538 O O . ALA A 1 73 ? -6.411 -1.156 -12.203 1.00 84.25 73 ALA A O 1
ATOM 539 N N . PRO A 1 74 ? -4.195 -0.739 -12.178 1.00 83.00 74 PRO A N 1
ATOM 540 C CA . PRO A 1 74 ? -4.095 -0.628 -13.627 1.00 83.00 74 PRO A CA 1
ATOM 541 C C . PRO A 1 74 ? -4.390 -1.979 -14.281 1.00 83.00 74 PRO A C 1
ATOM 543 O O . PRO A 1 74 ? -4.277 -3.039 -13.655 1.00 83.00 74 PRO A O 1
ATOM 546 N N . SER A 1 75 ? -4.737 -1.955 -15.567 1.00 86.06 75 SER A N 1
ATOM 547 C CA . SER A 1 75 ? -4.890 -3.203 -16.302 1.00 86.06 75 SER A CA 1
ATOM 548 C C . SER A 1 75 ? -3.565 -3.973 -16.300 1.00 86.06 75 SER A C 1
ATOM 550 O O . SER A 1 75 ? -2.481 -3.386 -16.320 1.00 86.06 75 SER A O 1
ATOM 552 N N . ARG A 1 76 ? -3.635 -5.308 -16.317 1.00 81.56 76 ARG A N 1
ATOM 553 C CA . ARG A 1 76 ? -2.433 -6.158 -16.370 1.00 81.56 76 ARG A CA 1
ATOM 554 C C . ARG A 1 76 ? -1.537 -5.820 -17.564 1.00 81.56 76 ARG A C 1
ATOM 556 O O . ARG A 1 76 ? -0.320 -5.926 -17.464 1.00 81.56 76 ARG A O 1
ATOM 563 N N . ARG A 1 77 ? -2.140 -5.432 -18.691 1.00 84.88 77 ARG A N 1
ATOM 564 C CA . ARG A 1 77 ? -1.413 -5.042 -19.901 1.00 84.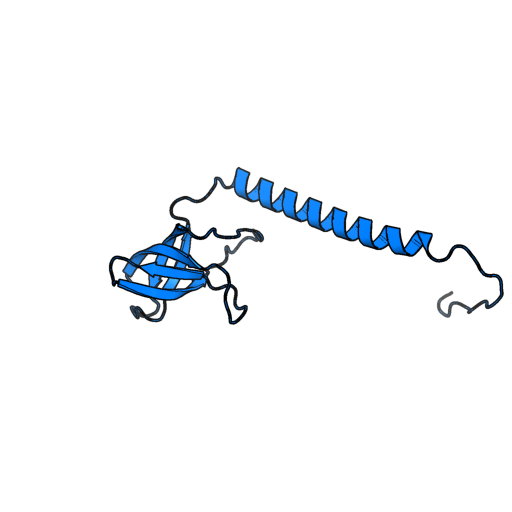88 77 ARG A CA 1
ATOM 565 C C . ARG A 1 77 ? -0.628 -3.753 -19.679 1.00 84.88 77 ARG A C 1
ATOM 567 O O . ARG A 1 77 ? 0.532 -3.701 -20.067 1.00 84.88 77 ARG A O 1
ATOM 574 N N . ASP A 1 78 ? -1.238 -2.760 -19.040 1.00 85.06 78 ASP A N 1
ATOM 575 C CA . ASP A 1 78 ? -0.579 -1.480 -18.765 1.00 85.06 78 ASP A CA 1
ATOM 576 C C . ASP A 1 78 ? 0.519 -1.641 -17.715 1.00 85.06 78 ASP A C 1
ATOM 578 O O . ASP A 1 78 ? 1.598 -1.078 -17.864 1.00 85.06 78 ASP A O 1
ATOM 582 N N . ALA A 1 79 ? 0.270 -2.452 -16.683 1.00 80.81 79 ALA A N 1
ATOM 583 C CA . ALA A 1 79 ? 1.277 -2.792 -15.683 1.00 80.81 79 ALA A CA 1
ATOM 584 C C . ALA A 1 79 ? 2.492 -3.482 -16.324 1.00 80.81 79 ALA A C 1
ATOM 586 O O . ALA A 1 79 ? 3.622 -3.063 -16.102 1.00 80.81 79 ALA A O 1
ATOM 587 N N . LEU A 1 80 ? 2.261 -4.475 -17.192 1.00 82.69 80 LEU A N 1
ATOM 588 C CA . LEU A 1 80 ? 3.334 -5.146 -17.928 1.00 82.69 80 LEU A CA 1
ATOM 589 C C . LEU A 1 80 ? 4.086 -4.186 -18.857 1.00 82.69 80 LEU A C 1
ATOM 591 O O . LEU A 1 80 ? 5.304 -4.267 -18.948 1.00 82.69 80 LEU A O 1
ATOM 595 N N . ALA A 1 81 ? 3.376 -3.300 -19.560 1.00 85.06 81 ALA A N 1
ATOM 596 C CA . ALA A 1 81 ? 4.010 -2.327 -20.444 1.00 85.06 81 ALA A CA 1
ATOM 597 C C . ALA A 1 81 ? 4.976 -1.418 -19.670 1.00 85.06 81 ALA A C 1
ATOM 599 O O . ALA A 1 81 ? 6.104 -1.235 -20.114 1.00 85.06 81 ALA A O 1
ATOM 600 N N . ARG A 1 82 ? 4.566 -0.935 -18.488 1.00 82.75 82 ARG A N 1
ATOM 601 C CA . ARG A 1 82 ? 5.424 -0.137 -17.598 1.00 82.75 82 ARG A CA 1
ATOM 602 C C . ARG A 1 82 ? 6.624 -0.921 -17.078 1.00 82.75 82 ARG A C 1
ATOM 604 O O . ARG A 1 82 ? 7.727 -0.392 -17.068 1.00 82.75 82 ARG A O 1
ATOM 611 N N . ASP A 1 83 ? 6.425 -2.174 -16.676 1.00 82.75 83 ASP A N 1
ATOM 612 C CA . ASP A 1 83 ? 7.525 -3.026 -16.213 1.00 82.75 83 ASP A CA 1
ATOM 613 C C . ASP A 1 83 ? 8.553 -3.277 -17.332 1.00 82.75 83 ASP A C 1
ATOM 615 O O . ASP A 1 83 ? 9.757 -3.234 -17.090 1.00 82.75 83 ASP A O 1
ATOM 619 N N . LEU A 1 84 ? 8.095 -3.505 -18.568 1.00 85.06 84 LEU A N 1
ATOM 620 C CA . LEU A 1 84 ? 8.973 -3.677 -19.731 1.00 85.06 84 LEU A CA 1
ATOM 621 C C . LEU A 1 84 ? 9.723 -2.391 -20.090 1.00 85.06 84 LEU A C 1
ATOM 623 O O . LEU A 1 84 ? 10.907 -2.458 -20.411 1.00 85.06 84 LEU A O 1
ATOM 627 N N . GLU A 1 85 ? 9.054 -1.240 -20.024 1.00 86.75 85 GLU A N 1
ATOM 628 C CA . GLU A 1 85 ? 9.674 0.075 -20.220 1.00 86.75 85 GLU A CA 1
ATOM 629 C C . GLU A 1 85 ? 10.761 0.325 -19.166 1.00 86.75 85 GLU A C 1
ATOM 631 O O . GLU A 1 85 ? 11.904 0.598 -19.517 1.00 86.75 85 GLU A O 1
ATOM 636 N N . ALA A 1 86 ? 10.461 0.089 -17.885 1.00 83.44 86 ALA A N 1
ATOM 637 C CA . ALA A 1 86 ? 11.426 0.238 -16.796 1.00 83.44 86 ALA A CA 1
ATOM 638 C C . ALA A 1 86 ? 12.645 -0.692 -16.943 1.00 83.44 86 ALA A C 1
ATOM 640 O O . ALA A 1 86 ? 13.771 -0.299 -16.619 1.00 83.44 86 ALA A O 1
ATOM 641 N N . LEU A 1 87 ? 12.438 -1.919 -17.434 1.00 84.12 87 LEU A N 1
ATOM 642 C CA . LEU A 1 87 ? 13.519 -2.855 -17.755 1.00 84.12 87 LEU A CA 1
ATOM 643 C C . LEU A 1 87 ? 14.369 -2.368 -18.935 1.00 84.12 87 LEU A C 1
ATOM 645 O O . LEU A 1 87 ? 15.593 -2.466 -18.868 1.00 84.12 87 LEU A O 1
ATOM 649 N N . GLY A 1 88 ? 13.738 -1.831 -19.982 1.00 87.38 88 GLY A N 1
ATOM 650 C CA . GLY A 1 88 ? 14.426 -1.213 -21.117 1.00 87.38 88 GLY A CA 1
ATOM 651 C C . GLY A 1 88 ? 15.294 -0.035 -20.678 1.00 87.38 88 GLY A C 1
ATOM 652 O O . GLY A 1 88 ? 16.494 -0.028 -20.930 1.00 87.38 88 GLY A O 1
ATOM 653 N N . ASP A 1 89 ? 14.733 0.888 -19.898 1.00 85.81 89 ASP A N 1
ATOM 654 C CA . ASP A 1 89 ? 15.468 2.037 -19.364 1.00 85.81 89 ASP A CA 1
ATOM 655 C C . ASP A 1 89 ? 16.644 1.611 -18.471 1.00 85.81 89 ASP A C 1
ATOM 657 O O . ASP A 1 89 ? 17.704 2.240 -18.462 1.00 85.81 89 ASP A O 1
ATOM 661 N N . ALA A 1 90 ? 16.465 0.552 -17.673 1.00 83.81 90 ALA A N 1
ATOM 662 C CA . ALA A 1 90 ? 17.534 0.002 -16.846 1.00 83.81 90 ALA A CA 1
ATOM 663 C C . ALA A 1 90 ? 18.665 -0.594 -17.696 1.00 83.81 90 ALA A C 1
ATOM 665 O O . ALA A 1 90 ? 19.838 -0.390 -17.376 1.00 83.81 90 ALA A O 1
ATOM 666 N N . TRP A 1 91 ? 18.318 -1.287 -18.780 1.00 85.88 91 TRP A N 1
ATOM 667 C CA . TRP A 1 91 ? 19.274 -1.820 -19.745 1.00 85.88 91 TRP A CA 1
ATOM 668 C C . TRP A 1 91 ? 20.057 -0.705 -20.447 1.00 85.88 91 TRP A C 1
ATOM 670 O O . TRP A 1 91 ? 21.288 -0.751 -20.487 1.00 85.88 91 TRP A O 1
ATOM 680 N N . ASP A 1 92 ? 19.368 0.338 -20.909 1.00 85.81 92 ASP A N 1
ATOM 681 C CA . ASP A 1 92 ? 19.982 1.480 -21.589 1.00 85.81 92 ASP A CA 1
ATOM 682 C C . ASP A 1 92 ? 20.948 2.238 -20.672 1.00 85.81 92 ASP A C 1
ATOM 684 O O . ASP A 1 92 ? 22.065 2.568 -21.079 1.00 85.81 92 ASP A O 1
ATOM 688 N N . ARG A 1 93 ? 20.582 2.444 -19.397 1.00 81.44 93 ARG A N 1
ATOM 689 C CA . ARG A 1 93 ? 21.491 3.026 -18.391 1.00 81.44 93 ARG A CA 1
ATOM 690 C C . ARG A 1 93 ? 22.736 2.168 -18.165 1.00 81.44 93 ARG A C 1
ATOM 692 O O . ARG A 1 93 ? 23.827 2.716 -18.025 1.00 81.44 93 ARG A O 1
ATOM 699 N N . GLY A 1 94 ? 22.588 0.843 -18.139 1.00 82.56 94 GLY A N 1
ATOM 700 C CA . GLY A 1 94 ? 23.713 -0.085 -18.005 1.00 82.56 94 GLY A CA 1
ATOM 701 C C . GLY A 1 94 ? 24.662 -0.041 -19.206 1.00 82.56 94 GLY A C 1
ATOM 702 O O . GLY A 1 94 ? 25.879 -0.003 -19.031 1.00 82.56 94 GLY A O 1
ATOM 703 N N . HIS A 1 95 ? 24.120 0.025 -20.424 1.00 73.62 95 HIS A N 1
ATOM 704 C CA . HIS A 1 95 ? 24.915 0.162 -21.646 1.00 73.62 95 HIS A CA 1
ATOM 705 C C . HIS A 1 95 ? 25.620 1.513 -21.760 1.00 73.62 95 HIS A C 1
ATOM 707 O O . HIS A 1 95 ? 26.782 1.559 -22.164 1.00 73.62 95 HIS A O 1
ATOM 713 N N . ALA A 1 96 ? 24.949 2.602 -21.384 1.00 63.41 96 ALA A N 1
ATOM 714 C CA . ALA A 1 96 ? 25.547 3.931 -21.372 1.00 63.41 96 ALA A CA 1
ATOM 715 C C . ALA A 1 96 ? 26.727 4.017 -20.390 1.00 63.41 96 ALA A C 1
ATOM 717 O O . ALA A 1 96 ? 27.742 4.622 -20.721 1.00 63.41 96 ALA A O 1
ATOM 718 N N . ALA A 1 97 ? 26.637 3.369 -19.223 1.00 60.06 97 ALA A N 1
ATOM 719 C CA . ALA A 1 97 ? 27.735 3.327 -18.256 1.00 60.06 97 ALA A CA 1
ATOM 720 C C . ALA A 1 97 ? 28.979 2.598 -18.801 1.00 60.06 97 ALA A C 1
ATOM 722 O O . ALA A 1 97 ? 30.090 3.073 -18.605 1.00 60.06 97 ALA A O 1
ATOM 723 N N . GLY A 1 98 ? 28.802 1.498 -19.543 1.00 56.31 98 GLY A N 1
ATOM 724 C CA . GLY A 1 98 ? 29.920 0.750 -20.137 1.00 56.31 98 GLY A CA 1
ATOM 725 C C . GLY A 1 98 ? 30.597 1.430 -21.335 1.00 56.31 98 GLY A C 1
ATOM 726 O O . GLY A 1 98 ? 31.717 1.066 -21.684 1.00 56.31 98 GLY A O 1
ATOM 727 N N . ALA A 1 99 ? 29.944 2.406 -21.974 1.00 52.94 99 ALA A N 1
ATOM 728 C CA . ALA A 1 99 ? 30.522 3.154 -23.093 1.00 52.94 99 ALA A CA 1
ATOM 729 C C . ALA A 1 99 ? 31.460 4.286 -22.634 1.00 52.94 99 ALA A C 1
ATOM 731 O O . ALA A 1 99 ? 32.409 4.611 -23.339 1.00 52.94 99 ALA A O 1
ATOM 732 N N . ILE A 1 100 ? 31.229 4.861 -21.448 1.00 51.97 100 ILE A N 1
ATOM 733 C CA . ILE A 1 100 ? 32.008 6.001 -20.932 1.00 51.97 100 ILE A CA 1
ATOM 734 C C . ILE A 1 100 ? 33.433 5.573 -20.534 1.00 51.97 100 ILE A C 1
ATOM 736 O O . ILE A 1 100 ? 34.369 6.355 -20.684 1.00 51.97 100 ILE A O 1
ATOM 740 N N . ASP A 1 101 ? 33.618 4.320 -20.111 1.00 53.78 101 ASP A N 1
ATOM 741 C CA . ASP A 1 101 ? 34.936 3.783 -19.747 1.00 53.78 101 ASP A CA 1
ATOM 742 C C . ASP A 1 101 ? 35.806 3.436 -20.973 1.00 53.78 101 ASP A C 1
ATOM 744 O O . ASP A 1 101 ? 37.028 3.364 -20.864 1.00 53.78 101 ASP A O 1
ATOM 748 N N . ALA A 1 102 ? 35.208 3.242 -22.156 1.00 53.78 102 ALA A N 1
ATOM 749 C CA . ALA A 1 102 ? 35.944 2.866 -23.368 1.00 53.78 102 ALA A CA 1
ATOM 750 C C . ALA A 1 102 ? 36.649 4.051 -24.057 1.00 53.78 102 ALA A C 1
ATOM 752 O O . ALA A 1 102 ? 37.626 3.841 -24.776 1.00 53.78 102 AL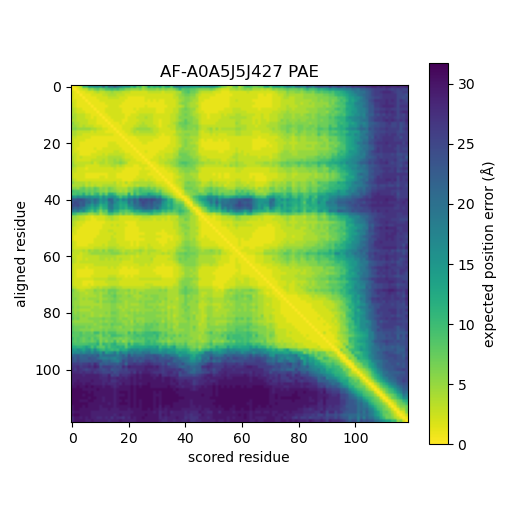A A O 1
ATOM 753 N N . ASP A 1 103 ? 36.192 5.283 -23.816 1.00 53.09 103 ASP A N 1
ATOM 754 C CA . ASP A 1 103 ? 36.744 6.500 -24.430 1.00 53.09 103 ASP A CA 1
ATOM 755 C C . ASP A 1 103 ? 37.786 7.215 -23.538 1.00 53.09 103 ASP A C 1
ATOM 757 O O . ASP A 1 103 ? 38.377 8.213 -23.956 1.00 53.09 103 ASP A O 1
ATOM 761 N N . ALA A 1 104 ? 38.036 6.722 -22.317 1.00 51.03 104 ALA A N 1
ATOM 762 C CA . ALA A 1 104 ? 38.935 7.360 -21.347 1.00 51.03 104 ALA A CA 1
ATOM 763 C C . ALA A 1 104 ? 40.411 6.903 -21.422 1.00 51.03 104 ALA A C 1
ATOM 765 O O . ALA A 1 104 ? 41.280 7.633 -20.950 1.00 51.03 104 ALA A O 1
ATOM 766 N N . ASP A 1 105 ? 40.723 5.771 -22.068 1.00 50.50 105 ASP A N 1
ATOM 767 C CA . ASP A 1 105 ? 42.082 5.186 -22.119 1.00 50.50 105 ASP A CA 1
ATOM 768 C C . ASP A 1 105 ? 42.753 5.328 -23.502 1.00 50.50 105 ASP A C 1
ATOM 770 O O . ASP A 1 105 ? 43.355 4.405 -24.057 1.00 50.50 105 ASP A O 1
ATOM 774 N N . GLY A 1 106 ? 42.635 6.520 -24.087 1.00 50.03 106 GLY A N 1
ATOM 775 C CA . GLY A 1 106 ? 43.140 6.853 -25.418 1.00 50.03 106 GLY A CA 1
ATOM 776 C C . GLY A 1 106 ? 44.459 7.631 -25.472 1.00 50.03 106 GLY A C 1
ATOM 777 O O . GLY A 1 106 ? 44.625 8.382 -26.426 1.00 50.03 106 GLY A O 1
ATOM 778 N N . ASP A 1 107 ? 45.378 7.518 -24.503 1.00 47.16 107 ASP A N 1
ATOM 779 C CA . ASP A 1 107 ? 46.769 7.992 -24.670 1.00 47.16 107 ASP A CA 1
ATOM 780 C C . ASP A 1 107 ? 47.742 7.332 -23.669 1.00 47.16 107 ASP A C 1
ATOM 782 O O . ASP A 1 107 ? 47.485 7.323 -22.467 1.00 47.16 107 ASP A O 1
ATOM 786 N N . GLY A 1 108 ? 48.882 6.814 -24.151 1.00 41.16 108 GLY A N 1
ATOM 787 C CA . GLY A 1 108 ? 49.996 6.377 -23.289 1.00 41.16 108 GLY A CA 1
ATOM 788 C C . GLY A 1 108 ? 50.574 4.972 -23.528 1.00 41.16 108 GLY A C 1
ATOM 789 O O . GLY A 1 108 ? 50.374 4.053 -22.747 1.00 41.16 108 GLY A O 1
ATOM 790 N N . THR A 1 109 ? 51.361 4.827 -24.594 1.00 46.84 109 THR A N 1
ATOM 791 C CA . THR A 1 109 ? 52.568 3.973 -24.731 1.00 46.84 109 THR A CA 1
ATOM 792 C C . THR A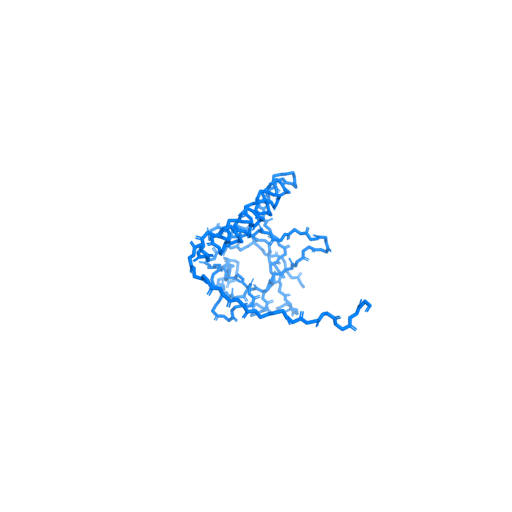 1 109 ? 52.940 2.942 -23.629 1.00 46.84 109 THR A C 1
ATOM 794 O O . THR A 1 109 ? 53.356 3.328 -22.541 1.00 46.84 109 THR A O 1
ATOM 797 N N . GLY A 1 110 ? 53.086 1.659 -24.017 1.00 40.09 110 GLY A N 1
ATOM 798 C CA . GLY A 1 110 ? 54.275 0.850 -23.662 1.00 40.09 110 GLY A CA 1
ATOM 799 C C . GLY A 1 110 ? 54.136 -0.385 -22.742 1.00 40.09 110 GLY A C 1
ATOM 800 O O . GLY A 1 110 ? 54.087 -0.261 -21.531 1.00 40.09 110 GLY A O 1
ATOM 801 N N . ALA A 1 111 ? 54.286 -1.568 -23.360 1.00 43.97 111 ALA A N 1
ATOM 802 C CA . ALA A 1 111 ? 54.941 -2.801 -22.874 1.00 43.97 111 ALA A CA 1
ATOM 803 C C . ALA A 1 111 ? 54.449 -3.534 -21.598 1.00 43.97 111 ALA A C 1
ATOM 805 O O . ALA A 1 111 ? 54.664 -3.104 -20.471 1.00 43.97 111 ALA A O 1
ATOM 806 N N . GLY A 1 112 ? 53.991 -4.781 -21.792 1.00 37.47 112 GLY A N 1
ATOM 807 C CA . GLY A 1 112 ? 53.883 -5.791 -20.732 1.00 37.47 112 GLY A CA 1
ATOM 808 C C . GLY A 1 112 ? 53.026 -6.990 -21.134 1.00 37.47 112 GLY A C 1
ATOM 809 O O . GLY A 1 112 ? 51.871 -7.086 -20.738 1.00 37.47 112 GLY A O 1
ATOM 810 N N . ALA A 1 113 ? 53.570 -7.907 -21.939 1.00 52.03 113 ALA A N 1
ATOM 811 C CA . ALA A 1 113 ? 52.903 -9.167 -22.258 1.00 52.03 113 ALA A CA 1
ATOM 812 C C . ALA A 1 113 ? 52.798 -10.045 -20.997 1.00 52.03 113 ALA A C 1
ATOM 814 O O . ALA A 1 113 ? 53.772 -10.682 -20.597 1.00 52.03 113 ALA A O 1
ATOM 815 N N . ALA A 1 114 ? 51.615 -10.087 -20.384 1.00 49.94 114 ALA A N 1
ATOM 816 C CA . ALA A 1 114 ? 51.260 -11.105 -19.406 1.00 49.94 114 ALA A CA 1
ATOM 817 C C . ALA A 1 114 ? 50.719 -12.337 -20.147 1.00 49.94 114 ALA A C 1
ATOM 819 O O . ALA A 1 114 ? 49.709 -12.285 -20.850 1.00 49.94 114 ALA A O 1
ATOM 820 N N . SER A 1 115 ? 51.440 -13.442 -20.019 1.00 52.03 115 SER A N 1
ATOM 821 C CA . SER A 1 115 ? 51.087 -14.771 -20.506 1.00 52.03 115 SER A CA 1
ATOM 822 C C . SER A 1 115 ? 49.773 -15.262 -19.886 1.00 52.03 115 SER A C 1
ATOM 824 O O . SER A 1 115 ? 49.587 -15.220 -18.672 1.00 52.03 115 SER A O 1
ATOM 826 N N . ASN A 1 116 ? 48.867 -15.766 -20.729 1.00 50.88 116 ASN A N 1
ATOM 827 C CA . ASN A 1 116 ? 47.625 -16.415 -20.311 1.00 50.88 116 ASN A CA 1
ATOM 828 C C . ASN A 1 116 ? 47.925 -17.854 -19.834 1.00 50.88 116 ASN A C 1
ATOM 830 O O . ASN A 1 116 ? 48.436 -18.636 -20.636 1.00 50.88 116 ASN A O 1
ATOM 834 N N . PRO A 1 117 ? 47.612 -18.239 -18.582 1.00 57.16 117 PRO A N 1
ATOM 835 C CA . PRO A 1 117 ? 47.926 -19.567 -18.051 1.00 57.16 117 PRO A CA 1
ATOM 836 C C . PRO A 1 117 ? 46.950 -20.681 -18.480 1.00 57.16 117 PRO A C 1
ATOM 838 O O . PRO A 1 117 ? 47.047 -21.793 -17.969 1.00 57.16 117 PRO A O 1
ATOM 841 N N . TYR A 1 118 ? 46.023 -20.420 -19.410 1.00 49.53 118 TYR A N 1
ATOM 842 C CA . TYR A 1 118 ? 45.051 -21.413 -19.890 1.00 49.53 118 TYR A CA 1
ATOM 843 C C . TYR A 1 118 ? 45.020 -21.568 -21.419 1.00 49.53 118 TYR A C 1
ATOM 845 O O . TYR A 1 118 ? 43.947 -21.635 -22.024 1.00 49.53 118 TYR A O 1
ATOM 853 N N . ARG A 1 119 ? 46.188 -21.640 -22.060 1.00 41.91 119 ARG A N 1
ATOM 854 C CA . ARG A 1 119 ? 46.331 -22.204 -23.409 1.00 41.91 119 ARG A CA 1
ATOM 855 C C . ARG A 1 119 ? 47.557 -23.090 -23.513 1.00 41.91 119 ARG A C 1
ATOM 857 O O . ARG A 1 119 ? 48.600 -22.695 -22.953 1.00 41.91 119 ARG A O 1
#

InterPro domains:
  IPR006531 Gp5/Type VI secretion system Vgr protein, OB-fold domain [PF04717] (5-71)

pLDDT: mean 80.6, std 17.86, range [37.47, 98.12]

Radius of gyration: 23.5 Å; Cα contacts (8 Å, |Δi|>4): 164; chains: 1; bounding box: 68×31×41 Å

Nearest PDB structures (foldseek):
  8kea-assembly1_F  TM=7.812E-01  e=2.730E-05  unclassified Caudoviricetes
  8s8e-assembly1_i  TM=7.328E-01  e=7.027E-03  Saccharomyces cerevisiae S288C
  8s8d-assembly1_i  TM=7.661E-01  e=1.754E-02  Saccharomyces cerevisiae S288C
  8pj1-assembly1_q  TM=6.781E-01  e=1.754E-02  Homo sapiens
  8oz0-assembly1_G  TM=6.918E-01  e=1.651E-02  Homo sapiens

Solvent-accessible surface area (backbone atoms only — not comparable to full-atom values): 7342 Å² total; per-residue (Å²): 117,59,79,46,68,27,32,28,74,38,61,78,40,92,83,69,79,69,29,35,29,33,36,29,76,90,78,72,45,72,49,68,16,46,64,64,75,68,94,66,91,75,89,71,77,84,66,58,67,68,40,50,28,35,31,34,25,55,94,63,34,87,86,41,36,34,33,69,45,56,70,79,62,73,54,72,66,58,50,49,50,51,40,52,50,55,50,49,54,52,49,51,53,54,53,55,58,62,53,60,65,70,71,70,78,80,80,82,88,83,90,78,91,78,82,70,94,86,120

Mean predicted aligned error: 11.47 Å

Foldseek 3Di:
DDKAKWFFQDQDDPVPQRWTFTQTPVVRDTATAAEDDDPDDLDDDDDDGGFIFIWDADVNDPHYIYTDGGPDDDPPVVSVVVSVVVVVVVVVVVVVVVVVVVPPPPDDDDDDDDDDPPD

Organism: NCBI:txid1631477

Secondary structure (DSSP, 8-state):
--EEEEEEEE---TTSS--EEEEETTTTEEEEEEEPPPSS--------TT-EEEEEEGGG-TTSEEEEEETTPPPHHHHHHHHHHHHHHHHHHHHHHHHHTTSS---------PPPTT-

Sequence (119 aa):
MSIHRATVSSNIDPEGEGRLQVSDPATGSTAWAARVFPIAAFVAQDVPIGAEVWIAYEGDDPAQPVVLGLVHAPSRRDALARDLEALGDAWDRGHAAGAIDADADGDGTGAGAASNPYR